Protein AF-A0A927AEC7-F1 (afdb_monomer_lite)

pLDDT: mean 94.42, std 4.33, range [74.06, 97.69]

Radius of gyration: 11.39 Å; chains: 1; bounding box: 28×21×21 Å

Structure (mmCIF, N/CA/C/O backbone):
data_AF-A0A927AEC7-F1
#
_entry.id   AF-A0A927AEC7-F1
#
loop_
_atom_site.group_PDB
_atom_site.id
_atom_site.type_symbol
_atom_site.label_atom_id
_atom_site.label_alt_id
_atom_site.label_comp_id
_atom_site.label_asym_id
_atom_site.label_entity_id
_atom_site.label_seq_id
_atom_site.pdbx_PDB_ins_code
_atom_site.Cartn_x
_atom_site.Cartn_y
_atom_site.Cartn_z
_atom_site.occupancy
_atom_site.B_iso_or_equiv
_atom_site.auth_seq_id
_atom_site.auth_comp_id
_atom_site.auth_asym_id
_atom_site.auth_atom_id
_atom_site.pdbx_PDB_model_num
ATOM 1 N N . PHE A 1 1 ? 13.520 9.466 -12.016 1.00 86.50 1 PHE A N 1
ATOM 2 C CA . PHE A 1 1 ? 12.921 9.513 -10.663 1.00 86.50 1 PHE A CA 1
ATOM 3 C C . PHE A 1 1 ? 11.447 9.894 -10.666 1.00 86.50 1 PHE A C 1
ATOM 5 O O . PHE A 1 1 ? 10.706 9.285 -9.912 1.00 86.50 1 PHE A O 1
ATOM 12 N N . TYR A 1 2 ? 11.006 10.802 -11.543 1.00 88.00 2 TYR A N 1
ATOM 13 C CA . TYR A 1 2 ? 9.606 11.236 -11.656 1.00 88.00 2 TYR A CA 1
ATOM 14 C C . TYR A 1 2 ? 8.559 10.102 -11.579 1.00 88.00 2 TYR A C 1
ATOM 16 O O . TYR A 1 2 ? 7.731 10.096 -10.676 1.00 88.00 2 TYR A O 1
ATOM 24 N N . THR A 1 3 ? 8.651 9.086 -12.441 1.00 90.75 3 THR A N 1
ATOM 25 C CA . THR A 1 3 ? 7.673 7.980 -12.488 1.00 90.75 3 THR A CA 1
ATOM 26 C C . THR A 1 3 ? 7.763 7.011 -11.309 1.00 90.75 3 THR A C 1
ATOM 28 O O . THR A 1 3 ? 6.758 6.442 -10.902 1.00 90.75 3 THR A O 1
ATOM 31 N N . LYS A 1 4 ? 8.949 6.851 -10.709 1.00 93.12 4 LYS A N 1
ATOM 32 C CA . LYS A 1 4 ? 9.121 6.015 -9.510 1.00 93.12 4 LYS A CA 1
ATOM 33 C C . LYS A 1 4 ? 8.406 6.615 -8.296 1.00 93.12 4 LYS A C 1
ATOM 35 O O . LYS A 1 4 ? 7.846 5.876 -7.496 1.00 93.12 4 LYS A O 1
ATOM 40 N N . ASN A 1 5 ? 8.380 7.943 -8.191 1.00 94.81 5 ASN A N 1
ATOM 41 C CA . ASN A 1 5 ? 7.684 8.631 -7.104 1.00 94.81 5 ASN A CA 1
ATOM 42 C C . ASN A 1 5 ? 6.160 8.504 -7.224 1.00 94.81 5 ASN A C 1
ATOM 44 O O . ASN A 1 5 ? 5.471 8.508 -6.212 1.00 94.81 5 ASN A O 1
ATOM 48 N N . ILE A 1 6 ? 5.631 8.356 -8.444 1.00 96.31 6 ILE A N 1
ATOM 49 C CA . ILE A 1 6 ? 4.196 8.129 -8.658 1.00 96.31 6 ILE A CA 1
ATOM 50 C C . ILE A 1 6 ? 3.775 6.796 -8.031 1.00 96.31 6 ILE A C 1
ATOM 52 O O . ILE A 1 6 ? 2.846 6.787 -7.228 1.00 96.31 6 ILE A O 1
ATOM 56 N N . LEU A 1 7 ? 4.523 5.718 -8.296 1.00 94.62 7 LEU A N 1
ATOM 57 C CA . LEU A 1 7 ? 4.260 4.396 -7.710 1.00 94.62 7 LEU A CA 1
ATOM 58 C C . LEU A 1 7 ? 4.336 4.419 -6.176 1.00 94.62 7 LEU A C 1
ATOM 60 O O . LEU A 1 7 ? 3.506 3.820 -5.497 1.00 94.62 7 LEU A O 1
ATOM 64 N N . LEU A 1 8 ? 5.305 5.151 -5.617 1.00 95.69 8 LEU A N 1
ATOM 65 C CA . LEU A 1 8 ? 5.411 5.322 -4.167 1.00 95.69 8 LEU A CA 1
ATOM 66 C C . LEU A 1 8 ? 4.189 6.053 -3.592 1.00 95.69 8 LEU A C 1
ATOM 68 O O . LEU A 1 8 ? 3.623 5.627 -2.588 1.00 95.69 8 LEU A O 1
ATOM 72 N N . ASN A 1 9 ? 3.760 7.132 -4.245 1.00 96.75 9 ASN A N 1
ATOM 73 C CA . ASN A 1 9 ? 2.614 7.918 -3.802 1.00 96.75 9 ASN A CA 1
ATOM 74 C C . ASN A 1 9 ? 1.295 7.132 -3.903 1.00 96.75 9 ASN A C 1
ATOM 76 O O . ASN A 1 9 ? 0.406 7.331 -3.079 1.00 96.75 9 ASN A O 1
ATOM 80 N N . GLU A 1 10 ? 1.151 6.258 -4.900 1.00 96.25 10 GLU A N 1
ATOM 81 C CA . GLU A 1 10 ? 0.007 5.344 -5.019 1.00 96.25 10 GLU A CA 1
ATOM 82 C C . GLU A 1 10 ? -0.059 4.365 -3.847 1.00 96.25 10 GLU A C 1
ATOM 84 O O . GLU A 1 10 ? -1.123 4.221 -3.246 1.00 96.25 10 GLU A O 1
ATOM 89 N N . GLY A 1 11 ? 1.083 3.783 -3.464 1.00 95.56 11 GLY A N 1
ATOM 90 C CA . GLY A 1 11 ? 1.196 2.975 -2.252 1.00 95.56 11 GLY A CA 1
ATOM 91 C C . GLY A 1 11 ? 0.747 3.748 -1.016 1.00 95.56 11 GLY A C 1
ATOM 92 O O . GLY A 1 11 ? -0.203 3.358 -0.347 1.00 95.56 11 GLY A O 1
ATOM 93 N N . ILE A 1 12 ? 1.367 4.896 -0.749 1.00 97.00 12 ILE A N 1
ATOM 94 C CA . ILE A 1 12 ? 1.063 5.703 0.442 1.00 97.00 12 ILE A CA 1
ATOM 95 C C . ILE A 1 12 ? -0.437 6.008 0.551 1.00 97.00 12 ILE A C 1
ATOM 97 O O . ILE A 1 12 ? -1.025 5.795 1.608 1.00 97.00 12 ILE A O 1
ATOM 101 N N . ARG A 1 13 ? -1.082 6.445 -0.539 1.00 97.25 13 ARG A N 1
ATOM 102 C CA . ARG A 1 13 ? -2.519 6.753 -0.516 1.00 9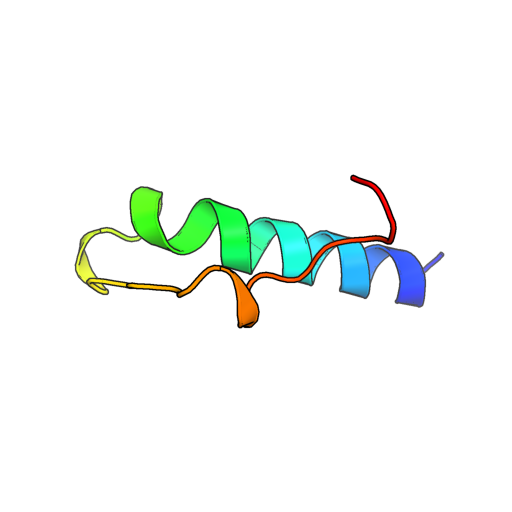7.25 13 ARG A CA 1
ATOM 103 C C . ARG A 1 13 ? -3.372 5.522 -0.215 1.00 97.25 13 ARG A C 1
ATOM 105 O O . ARG A 1 13 ? -4.222 5.598 0.662 1.00 97.25 13 ARG A O 1
ATOM 112 N N . ALA A 1 14 ? -3.146 4.403 -0.904 1.00 95.94 14 ALA A N 1
ATOM 113 C CA . ALA A 1 14 ? -3.951 3.194 -0.717 1.00 95.94 14 ALA A CA 1
ATOM 114 C C . ALA A 1 14 ? -3.790 2.592 0.690 1.00 95.94 14 ALA A C 1
ATOM 116 O O . ALA A 1 14 ? -4.764 2.129 1.279 1.00 95.94 14 ALA A O 1
ATOM 117 N N . TRP A 1 15 ? -2.573 2.636 1.238 1.00 96.25 15 TRP A N 1
ATOM 118 C CA . TRP A 1 15 ? -2.259 2.069 2.549 1.00 96.25 15 TRP A CA 1
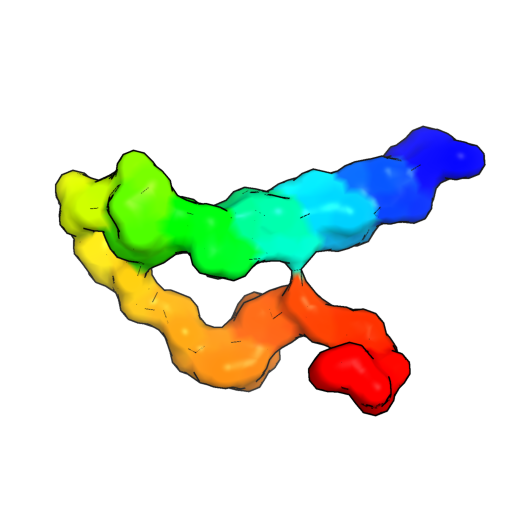ATOM 119 C C . TRP A 1 15 ? -2.691 2.965 3.717 1.00 96.25 15 TRP A C 1
ATOM 121 O O . TRP A 1 15 ? -3.073 2.446 4.763 1.00 96.25 15 TRP A O 1
ATOM 131 N N . MET A 1 16 ? -2.659 4.293 3.561 1.00 97.62 16 MET A N 1
ATOM 132 C CA . MET A 1 16 ? -3.021 5.221 4.641 1.00 97.62 16 MET A CA 1
ATOM 133 C C . MET A 1 16 ? -4.503 5.611 4.646 1.00 97.62 16 MET A C 1
ATOM 135 O O . MET A 1 16 ? -5.063 5.810 5.723 1.00 97.62 16 MET A O 1
ATOM 139 N N . ALA A 1 17 ? -5.161 5.697 3.484 1.00 97.12 17 ALA A N 1
ATOM 140 C CA . ALA A 1 17 ? -6.513 6.256 3.369 1.00 97.12 17 ALA A CA 1
ATOM 141 C C . ALA A 1 17 ? -7.577 5.620 4.292 1.00 97.12 17 ALA A C 1
ATOM 143 O O . ALA A 1 17 ? -8.353 6.385 4.859 1.00 97.12 17 ALA A O 1
ATOM 144 N N . PRO A 1 18 ? -7.630 4.289 4.530 1.00 96.31 18 PRO A N 1
ATOM 145 C CA . PRO A 1 18 ? -8.658 3.709 5.402 1.00 96.31 18 PRO A CA 1
ATOM 146 C C . PRO A 1 18 ? -8.622 4.206 6.850 1.00 96.31 18 PRO A C 1
ATOM 148 O O . PRO A 1 18 ? -9.664 4.296 7.495 1.00 96.31 18 PRO A O 1
ATOM 151 N N . GLN A 1 19 ? -7.432 4.526 7.366 1.00 95.38 19 GLN A N 1
ATOM 152 C CA . GLN A 1 19 ? -7.257 5.018 8.736 1.00 95.38 19 GLN A CA 1
ATOM 153 C C . GLN A 1 19 ? -7.191 6.546 8.798 1.00 95.38 19 GLN A C 1
ATOM 155 O O . GLN A 1 19 ? -7.691 7.139 9.749 1.00 95.38 19 GLN A O 1
ATOM 160 N N . ASP A 1 20 ? -6.588 7.178 7.790 1.00 97.69 20 ASP A N 1
ATOM 161 C CA . ASP A 1 20 ? -6.427 8.633 7.709 1.00 97.69 20 ASP A CA 1
ATOM 162 C C . ASP A 1 20 ? -7.747 9.346 7.362 1.00 97.69 20 ASP A C 1
ATOM 164 O O . ASP A 1 20 ? -8.002 10.463 7.808 1.00 97.69 20 ASP A O 1
ATOM 168 N N . GLN A 1 21 ? -8.633 8.677 6.614 1.00 97.50 21 GLN A N 1
ATOM 169 C CA . GLN A 1 21 ? -9.922 9.209 6.163 1.00 97.50 21 GLN A CA 1
ATOM 170 C C . GLN A 1 21 ? -11.080 8.318 6.640 1.00 97.50 21 GLN A C 1
ATOM 172 O O . GLN A 1 21 ? -11.802 7.731 5.834 1.00 97.50 21 GLN A O 1
ATOM 177 N N . PRO A 1 22 ? -11.314 8.218 7.963 1.00 95.69 22 PRO A N 1
ATOM 178 C CA . PRO A 1 22 ? -12.305 7.294 8.514 1.00 95.69 22 PRO A CA 1
ATOM 179 C C . PRO A 1 22 ? -13.743 7.625 8.088 1.00 95.69 22 PRO A C 1
ATOM 181 O O . PRO A 1 22 ? -14.591 6.740 8.074 1.00 95.69 22 PRO A O 1
ATOM 184 N N . HIS A 1 23 ? -14.020 8.876 7.707 1.00 97.69 23 HIS A N 1
ATOM 185 C CA . HIS A 1 23 ? -15.332 9.332 7.234 1.00 97.69 23 HIS A CA 1
ATOM 186 C C . HIS A 1 23 ? -15.688 8.842 5.823 1.00 97.69 23 HIS A C 1
ATOM 188 O O . HIS A 1 23 ? -16.863 8.836 5.471 1.00 97.69 23 HIS A O 1
ATOM 194 N N . GLU A 1 24 ? -14.706 8.391 5.043 1.00 97.62 24 GLU A N 1
ATOM 195 C CA . GLU A 1 24 ? -14.922 7.804 3.714 1.00 97.62 24 GLU A CA 1
ATOM 196 C C . GLU A 1 24 ? -15.266 6.306 3.787 1.00 97.62 24 GLU A C 1
ATOM 198 O O . GLU A 1 24 ? -15.684 5.708 2.798 1.00 97.62 24 GLU A O 1
ATOM 203 N N . HIS A 1 25 ? -15.111 5.682 4.964 1.00 96.69 25 HIS A N 1
ATOM 204 C CA . HIS A 1 25 ? -15.442 4.274 5.208 1.00 96.69 25 HIS A CA 1
ATOM 205 C C . HIS A 1 25 ? -14.757 3.318 4.205 1.00 96.69 25 HIS A C 1
ATOM 207 O O . HIS A 1 25 ? -15.347 2.325 3.770 1.00 96.69 25 HIS A O 1
ATOM 213 N N . PHE A 1 26 ? -13.504 3.604 3.825 1.00 96.75 26 PHE A N 1
ATOM 214 C CA . PHE A 1 26 ? -12.770 2.776 2.868 1.00 96.75 26 PHE A CA 1
ATOM 215 C C . PHE A 1 26 ? -12.527 1.363 3.403 1.00 96.75 26 PHE A C 1
ATOM 217 O O . PHE A 1 26 ? -11.955 1.167 4.476 1.00 96.75 26 PHE A O 1
ATOM 224 N N . VAL A 1 27 ? -12.890 0.372 2.590 1.00 96.00 27 VAL A N 1
ATOM 225 C CA . VAL A 1 27 ? -12.547 -1.035 2.797 1.00 96.00 27 VAL A CA 1
ATOM 226 C C . VAL A 1 27 ? -11.852 -1.524 1.536 1.00 96.00 27 VAL A C 1
ATOM 228 O O . VAL A 1 27 ? -12.487 -1.698 0.497 1.00 96.00 27 VAL A O 1
ATOM 231 N N . PHE A 1 28 ? -10.538 -1.726 1.621 1.00 96.19 28 PHE A N 1
ATOM 232 C CA . PHE A 1 28 ? -9.734 -2.240 0.516 1.00 96.19 28 PHE A CA 1
ATOM 233 C C . PHE A 1 28 ? -9.356 -3.703 0.774 1.00 96.19 28 PHE A C 1
ATOM 235 O O . PHE A 1 28 ? -8.644 -3.982 1.740 1.00 96.19 28 PHE A O 1
ATOM 242 N N . PRO A 1 29 ? -9.819 -4.643 -0.068 1.00 95.81 29 PRO A N 1
ATOM 243 C CA . PRO A 1 29 ? -9.341 -6.022 -0.050 1.00 95.81 29 PRO A CA 1
ATOM 244 C C . PRO A 1 29 ? -7.835 -6.126 -0.339 1.00 95.81 29 PRO A C 1
ATOM 246 O O . PRO A 1 29 ? -7.252 -5.282 -1.016 1.00 95.81 29 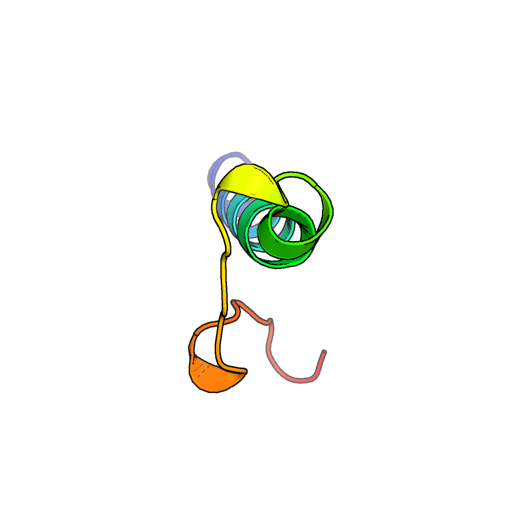PRO A O 1
ATOM 249 N N . GLU A 1 30 ? -7.186 -7.200 0.111 1.00 94.06 30 GLU A N 1
ATOM 250 C CA . GLU A 1 30 ? -5.732 -7.366 -0.059 1.00 94.06 30 GLU A CA 1
ATOM 251 C C . GLU A 1 30 ? -5.261 -7.429 -1.521 1.00 94.06 30 GLU A C 1
ATOM 253 O O . GLU A 1 30 ? -4.115 -7.079 -1.816 1.00 94.06 30 GLU A O 1
ATOM 258 N N . GLU A 1 31 ? -6.126 -7.886 -2.426 1.00 94.69 31 GLU A N 1
ATOM 259 C CA . GLU A 1 31 ? -5.852 -8.021 -3.861 1.00 94.69 31 GLU A CA 1
ATOM 260 C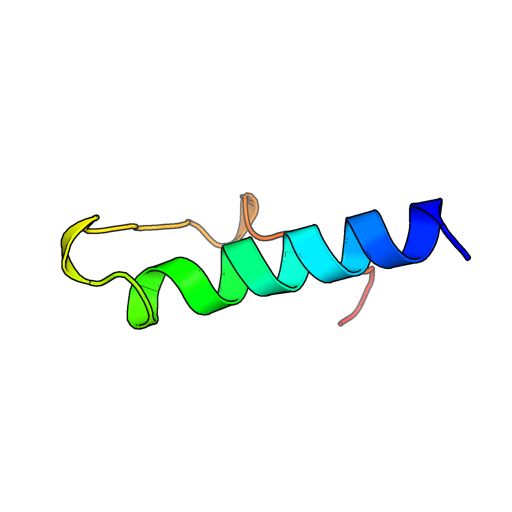 C . GLU A 1 31 ? -5.767 -6.675 -4.594 1.00 94.69 31 GLU A C 1
ATOM 262 O O . GLU A 1 31 ? -5.116 -6.591 -5.633 1.00 94.69 31 GLU A O 1
ATOM 267 N N . VAL A 1 32 ? -6.386 -5.619 -4.051 1.00 94.69 32 VAL A N 1
ATOM 268 C CA . VAL A 1 32 ? -6.376 -4.281 -4.668 1.00 94.69 32 VAL A CA 1
ATOM 269 C C . VAL A 1 32 ? -5.280 -3.378 -4.102 1.00 94.69 32 VAL A C 1
ATOM 271 O O . VAL A 1 32 ? -5.038 -2.298 -4.644 1.00 94.69 32 VAL A O 1
ATOM 274 N N . LEU A 1 33 ? -4.603 -3.796 -3.025 1.00 95.56 33 LEU A N 1
ATOM 275 C CA . LEU A 1 33 ? -3.528 -3.016 -2.421 1.00 95.56 33 LEU A CA 1
ATOM 276 C C . LEU A 1 33 ? -2.251 -3.111 -3.271 1.00 95.56 33 LEU A C 1
ATOM 278 O O . LEU A 1 33 ? -1.712 -4.209 -3.453 1.00 95.56 33 LEU A O 1
ATOM 282 N N . PRO A 1 34 ? -1.716 -1.977 -3.762 1.00 94.81 34 PRO A N 1
ATOM 2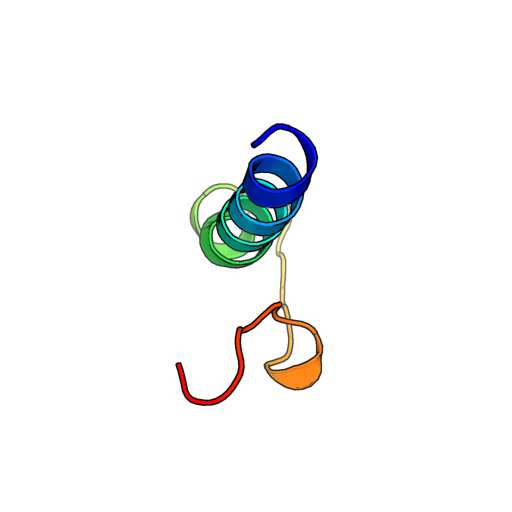83 C CA . PRO A 1 34 ? -0.499 -1.978 -4.557 1.00 94.81 34 PRO A CA 1
ATOM 284 C C . PRO A 1 34 ? 0.688 -2.426 -3.696 1.00 94.81 34 PRO A C 1
ATOM 286 O O . PRO A 1 34 ? 0.979 -1.844 -2.645 1.00 94.81 34 PRO A O 1
ATOM 289 N N . ARG A 1 35 ? 1.382 -3.470 -4.159 1.00 93.94 35 ARG A N 1
ATOM 290 C CA . ARG A 1 35 ? 2.578 -4.042 -3.530 1.00 93.94 35 ARG A CA 1
ATOM 291 C C . ARG A 1 35 ? 3.656 -4.318 -4.570 1.00 93.94 35 ARG A C 1
ATOM 293 O O . ARG A 1 35 ? 3.367 -4.647 -5.719 1.00 93.94 35 ARG A O 1
ATOM 300 N N . GLY A 1 36 ? 4.912 -4.176 -4.153 1.00 92.00 36 GLY A N 1
ATOM 301 C CA . GLY A 1 36 ? 6.046 -4.696 -4.911 1.00 92.00 36 GLY A CA 1
ATOM 302 C C . GLY A 1 36 ? 6.122 -6.217 -4.789 1.00 92.00 36 GLY A C 1
ATOM 303 O O . GLY A 1 36 ? 5.526 -6.810 -3.893 1.00 92.00 36 GLY A O 1
ATOM 304 N N . ASN A 1 37 ? 6.874 -6.859 -5.679 1.00 93.62 37 ASN A N 1
ATOM 305 C CA . ASN A 1 37 ? 7.096 -8.296 -5.576 1.00 93.62 37 ASN A CA 1
ATOM 306 C C . ASN A 1 37 ? 7.858 -8.626 -4.275 1.00 93.62 37 ASN A C 1
ATOM 308 O O . ASN A 1 37 ? 8.924 -8.055 -4.048 1.00 93.62 37 ASN A O 1
ATOM 312 N N . ALA A 1 38 ? 7.332 -9.565 -3.479 1.00 86.12 38 ALA A N 1
ATOM 313 C CA . ALA A 1 38 ? 7.946 -10.098 -2.253 1.00 86.12 38 ALA A CA 1
ATOM 314 C C . ALA A 1 38 ? 8.165 -9.107 -1.083 1.00 86.12 38 ALA A C 1
ATOM 316 O O . ALA A 1 38 ? 9.038 -9.347 -0.247 1.00 86.12 38 ALA A O 1
ATOM 317 N N . LEU A 1 39 ? 7.382 -8.025 -1.018 1.00 74.06 39 LEU A N 1
ATOM 318 C CA . LEU A 1 39 ? 7.307 -7.115 0.136 1.00 74.06 39 LEU A CA 1
ATOM 319 C C . LEU A 1 39 ? 6.145 -7.464 1.071 1.00 74.06 39 LEU A C 1
ATOM 321 O O . LEU A 1 39 ? 5.094 -7.915 0.557 1.00 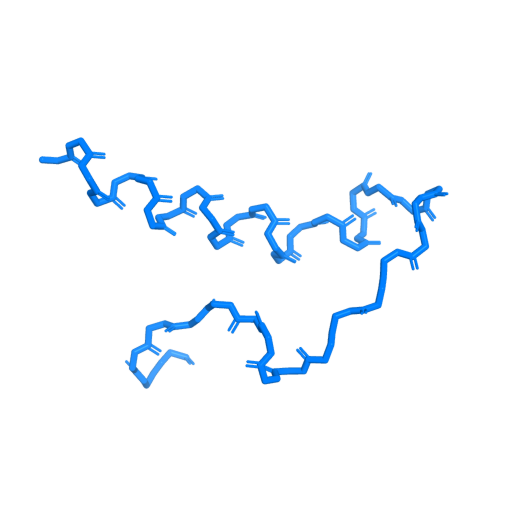74.06 39 LEU A O 1
#

Sequence (39 aa):
FYTKNILLNEGIRAWMAPQDQPHEHFVFPEEVLPRGNAL

Secondary structure (DSSP, 8-state):
-HHHHHHHHHHHHHHHHHHH-GGGT----TTTS---TT-

Foldseek 3Di:
DVVVVVLVVLQVCQVCCVPVPVVVNDDDDPVPRDDDPPD